Protein AF-A0A249E3C7-F1 (afdb_monomer_lite)

Sequence (39 aa):
MAANFMANIGYKNCYNIIDGFEGNLQNKGWKQNNLPWQF

Secondary structure (DSSP, 8-state):
-HHHHHHHTT-SS----TTTTT--TTS-STTTTT-----

Structure (mmCIF, N/CA/C/O 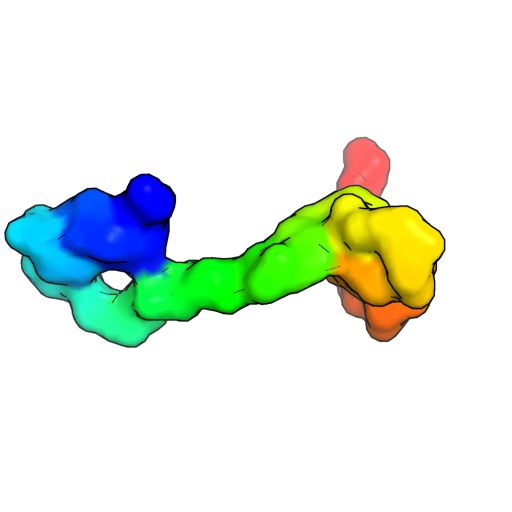backbone):
data_AF-A0A249E3C7-F1
#
_entry.id   AF-A0A249E3C7-F1
#
loop_
_atom_site.group_PDB
_atom_site.id
_atom_site.type_symbol
_atom_site.label_atom_id
_atom_site.label_alt_id
_atom_site.label_comp_id
_atom_site.label_asym_id
_atom_site.label_entity_id
_atom_site.label_seq_id
_atom_site.pdbx_PDB_ins_code
_atom_site.Cartn_x
_atom_site.Cartn_y
_atom_site.Cartn_z
_atom_site.occupancy
_atom_site.B_iso_or_equiv
_atom_site.auth_seq_id
_atom_site.auth_comp_id
_atom_site.auth_asym_id
_atom_site.auth_atom_id
_atom_site.pdbx_PDB_model_num
ATOM 1 N N . MET A 1 1 ? 6.071 1.647 11.935 1.00 73.31 1 MET A N 1
ATOM 2 C CA . MET A 1 1 ? 5.109 1.568 10.809 1.00 73.31 1 MET A CA 1
ATOM 3 C C .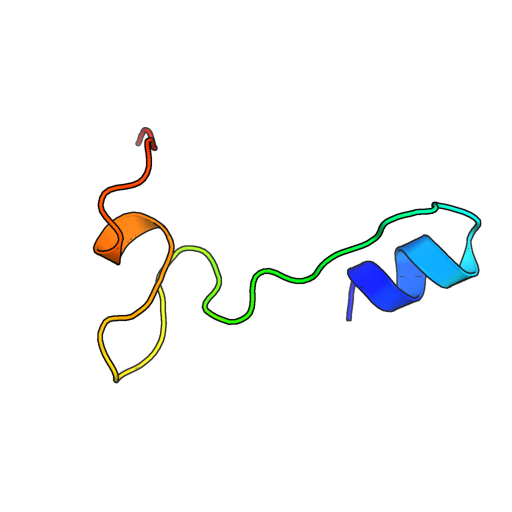 MET A 1 1 ? 4.032 2.622 10.992 1.00 73.31 1 MET A C 1
ATOM 5 O O . MET A 1 1 ? 3.455 2.678 12.073 1.00 73.31 1 MET A O 1
ATOM 9 N N . ALA A 1 2 ? 3.756 3.425 9.960 1.00 87.06 2 ALA A N 1
ATOM 10 C CA . ALA A 1 2 ? 2.750 4.490 10.016 1.00 87.06 2 ALA A CA 1
ATOM 11 C C . ALA A 1 2 ? 1.345 3.960 10.360 1.00 87.06 2 ALA A C 1
ATOM 13 O O . ALA A 1 2 ? 0.701 4.500 11.250 1.00 87.06 2 ALA A O 1
ATOM 14 N N . ALA A 1 3 ? 0.913 2.847 9.754 1.00 92.38 3 ALA A N 1
ATOM 15 C CA . ALA A 1 3 ? -0.392 2.239 10.042 1.00 92.38 3 ALA A CA 1
ATOM 16 C C . ALA A 1 3 ? -0.575 1.872 11.529 1.00 92.38 3 ALA A C 1
ATOM 18 O O . ALA A 1 3 ? -1.632 2.126 12.095 1.00 92.38 3 ALA A O 1
ATOM 19 N N . ASN A 1 4 ? 0.469 1.350 12.186 1.00 93.38 4 ASN A N 1
ATOM 20 C CA . ASN A 1 4 ? 0.425 1.019 13.615 1.00 93.38 4 ASN A CA 1
ATOM 21 C C . ASN A 1 4 ? 0.348 2.272 14.501 1.00 93.38 4 ASN A C 1
ATOM 23 O O . ASN A 1 4 ? -0.363 2.291 15.499 1.00 93.38 4 ASN A O 1
ATOM 27 N N . PHE A 1 5 ? 1.061 3.338 14.125 1.00 95.44 5 PHE A N 1
ATOM 28 C CA . PHE A 1 5 ? 0.965 4.621 14.820 1.00 95.44 5 PHE A CA 1
ATOM 29 C C . PHE A 1 5 ? -0.446 5.213 14.705 1.00 95.44 5 PHE A C 1
ATOM 31 O O . PHE A 1 5 ? -1.032 5.589 15.715 1.00 95.44 5 PHE A O 1
ATOM 38 N N . MET A 1 6 ? -1.014 5.215 13.496 1.00 94.31 6 MET A N 1
ATOM 39 C CA . MET A 1 6 ? -2.374 5.696 13.237 1.00 94.31 6 MET A CA 1
ATOM 40 C C . MET A 1 6 ? -3.427 4.887 14.006 1.00 94.31 6 MET A C 1
ATOM 42 O O . MET A 1 6 ? -4.333 5.471 14.601 1.00 94.31 6 MET A O 1
ATOM 46 N N . ALA A 1 7 ? -3.274 3.561 14.061 1.00 94.88 7 ALA A N 1
ATOM 47 C CA . ALA A 1 7 ? -4.138 2.696 14.859 1.00 94.88 7 ALA A CA 1
ATOM 48 C C . ALA A 1 7 ? -4.066 3.033 16.359 1.00 94.88 7 ALA A C 1
ATOM 50 O O . ALA A 1 7 ? -5.099 3.150 17.016 1.00 94.88 7 ALA A O 1
ATOM 51 N N . ASN A 1 8 ? -2.860 3.272 16.888 1.00 95.69 8 ASN A N 1
ATOM 52 C CA . ASN A 1 8 ? -2.659 3.630 18.296 1.00 95.69 8 ASN A CA 1
ATOM 53 C C . ASN A 1 8 ? -3.273 4.982 18.684 1.00 95.69 8 ASN A C 1
ATOM 55 O O . ASN A 1 8 ? -3.660 5.154 19.836 1.00 95.69 8 ASN A O 1
ATOM 59 N N . ILE A 1 9 ? -3.395 5.930 17.749 1.00 96.88 9 ILE A N 1
ATOM 60 C CA . ILE A 1 9 ? -4.058 7.223 17.997 1.00 96.88 9 ILE A CA 1
ATOM 61 C C . ILE A 1 9 ? -5.563 7.206 17.662 1.00 96.88 9 ILE A C 1
ATOM 63 O O . ILE A 1 9 ? -6.201 8.256 17.653 1.00 96.88 9 ILE A O 1
ATOM 67 N N . GLY A 1 10 ? -6.143 6.025 17.406 1.00 96.81 10 GLY A N 1
ATOM 68 C CA . GLY A 1 10 ? -7.593 5.820 17.329 1.00 96.81 10 GLY A CA 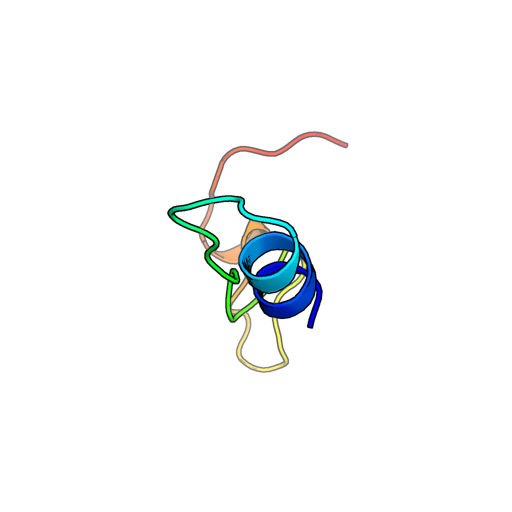1
ATOM 69 C C . GLY A 1 10 ? -8.192 5.710 15.924 1.00 96.81 10 GLY A C 1
ATOM 70 O O . GLY A 1 10 ? -9.409 5.544 15.805 1.00 96.81 10 GLY A O 1
ATOM 71 N N . TYR A 1 11 ? -7.386 5.754 14.858 1.00 95.75 11 TYR A N 1
ATOM 72 C CA . TYR A 1 11 ? -7.898 5.497 13.510 1.00 95.75 11 TYR A CA 1
ATOM 73 C C . TYR A 1 11 ? -8.189 4.007 13.320 1.00 95.75 11 TYR A C 1
ATOM 75 O O . TYR A 1 11 ? -7.422 3.135 13.725 1.00 95.75 11 TYR A O 1
ATOM 83 N N . LYS A 1 12 ? -9.318 3.709 12.678 1.00 93.94 12 LYS A N 1
ATOM 84 C CA . LYS A 1 12 ? -9.718 2.342 12.327 1.00 93.94 12 LYS A CA 1
ATOM 85 C C . LYS A 1 12 ? -9.348 2.050 10.878 1.00 93.94 12 LYS A C 1
ATOM 87 O O . LYS A 1 12 ? -9.205 2.968 10.075 1.00 93.94 12 LYS A O 1
ATOM 92 N N . ASN A 1 13 ? -9.248 0.765 10.543 1.00 93.69 13 ASN A N 1
ATOM 93 C CA . ASN A 1 13 ? -9.007 0.293 9.175 1.00 93.69 13 ASN A CA 1
ATOM 94 C C . ASN A 1 13 ? -7.688 0.821 8.573 1.00 93.69 13 ASN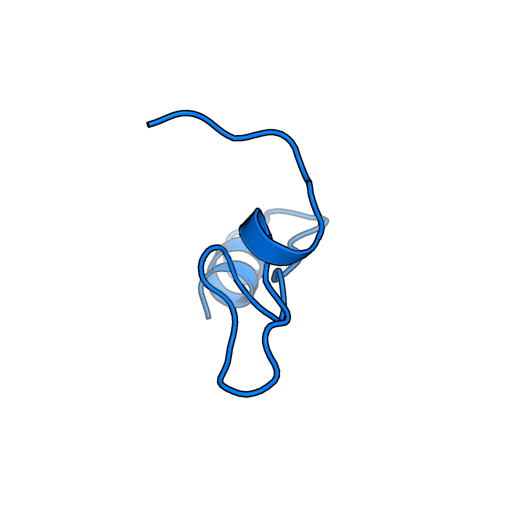 A C 1
ATOM 96 O O . ASN A 1 13 ? -7.636 1.244 7.420 1.00 93.69 13 ASN A O 1
ATOM 100 N N . CYS A 1 14 ? -6.611 0.821 9.361 1.00 94.44 14 CYS A N 1
ATOM 101 C CA . CYS A 1 14 ? -5.285 1.206 8.885 1.00 94.44 14 CYS A CA 1
ATOM 102 C C . CYS A 1 14 ? -4.607 0.020 8.190 1.00 94.44 14 CYS A C 1
ATOM 104 O O . CYS A 1 14 ? -4.231 -0.953 8.842 1.00 94.44 14 CYS A O 1
ATOM 106 N N . TYR A 1 15 ? -4.410 0.123 6.877 1.00 93.81 15 TYR A N 1
ATOM 107 C CA . TYR A 1 15 ? -3.733 -0.899 6.078 1.00 93.81 15 TYR A CA 1
ATOM 108 C C . TYR A 1 15 ? -2.380 -0.402 5.586 1.00 93.81 15 TYR A C 1
ATOM 110 O O . TYR A 1 15 ? -2.198 0.779 5.295 1.00 93.81 15 TYR A O 1
ATOM 118 N N . ASN A 1 16 ? -1.432 -1.327 5.474 1.00 92.75 16 ASN A N 1
ATOM 119 C CA . ASN A 1 16 ? -0.153 -1.073 4.833 1.00 92.75 16 ASN A CA 1
ATOM 120 C C . ASN A 1 16 ? -0.160 -1.688 3.430 1.00 92.75 16 ASN A C 1
ATOM 122 O O . ASN A 1 16 ? -0.491 -2.864 3.281 1.00 92.75 16 ASN A O 1
ATOM 126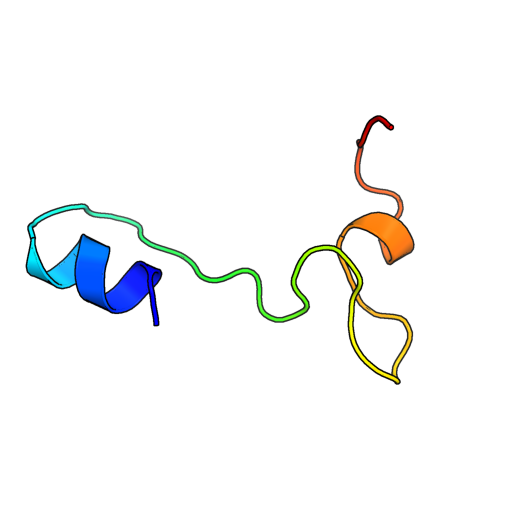 N N . ILE A 1 17 ? 0.239 -0.920 2.416 1.00 92.06 17 ILE A N 1
ATOM 127 C CA . ILE A 1 17 ? 0.460 -1.454 1.067 1.00 92.06 17 ILE A CA 1
ATOM 128 C C . ILE A 1 17 ? 1.827 -2.140 1.077 1.00 92.06 17 ILE A C 1
ATOM 130 O O . ILE A 1 17 ? 2.852 -1.468 1.152 1.00 92.06 17 ILE A O 1
ATOM 134 N N . ILE A 1 18 ? 1.828 -3.476 1.051 1.00 89.88 18 ILE A N 1
ATOM 135 C CA . ILE A 1 18 ? 3.007 -4.315 1.338 1.00 89.88 18 ILE A CA 1
ATOM 136 C C . ILE A 1 18 ? 4.173 -4.010 0.391 1.00 89.88 18 ILE A C 1
ATOM 138 O O . ILE A 1 18 ? 5.308 -3.882 0.841 1.00 89.88 18 ILE A O 1
ATOM 142 N N . ASP A 1 19 ? 3.882 -3.832 -0.894 1.00 92.44 19 ASP A N 1
ATOM 143 C CA . ASP A 1 19 ? 4.889 -3.554 -1.919 1.00 92.44 19 ASP A CA 1
ATOM 144 C C . ASP A 1 19 ? 5.134 -2.046 -2.140 1.00 92.44 19 ASP A C 1
ATOM 146 O O . ASP A 1 19 ? 6.012 -1.651 -2.902 1.00 92.44 19 ASP A O 1
ATOM 150 N N . GLY A 1 20 ? 4.378 -1.172 -1.471 1.00 93.25 20 GLY A N 1
ATOM 151 C CA . GLY A 1 20 ? 4.489 0.277 -1.640 1.00 93.25 20 GLY A CA 1
ATOM 152 C C . GLY A 1 20 ? 4.222 0.772 -3.071 1.00 93.25 20 GLY A C 1
ATOM 153 O O . GLY A 1 20 ? 3.583 0.108 -3.889 1.00 93.25 20 GLY A O 1
ATOM 154 N N . PHE A 1 21 ? 4.690 1.989 -3.366 1.00 93.88 21 PHE A N 1
ATOM 155 C CA . PHE A 1 21 ? 4.471 2.629 -4.666 1.00 93.88 21 PHE A CA 1
ATOM 156 C C . PHE A 1 21 ? 5.416 2.102 -5.754 1.00 93.88 21 PHE A C 1
ATOM 158 O O . PHE A 1 21 ? 4.972 1.728 -6.839 1.00 93.88 21 PHE A O 1
ATOM 165 N N . GLU A 1 22 ? 6.717 2.070 -5.455 1.00 92.50 22 GLU A N 1
ATOM 166 C CA . GLU A 1 22 ? 7.764 1.690 -6.413 1.00 92.50 22 GLU A CA 1
ATOM 167 C C . GLU A 1 22 ? 8.022 0.191 -6.484 1.00 92.50 22 GLU A C 1
ATOM 169 O O . GLU A 1 22 ? 8.623 -0.274 -7.451 1.00 92.50 22 GLU A O 1
ATOM 174 N N . GLY A 1 23 ? 7.548 -0.555 -5.492 1.00 89.94 23 GLY A N 1
ATOM 175 C CA . GLY A 1 23 ? 7.734 -1.986 -5.433 1.00 89.94 23 GLY A CA 1
ATOM 176 C C . GLY A 1 23 ? 9.035 -2.451 -4.796 1.00 89.94 23 GLY A C 1
ATOM 177 O O . GLY A 1 23 ? 9.800 -1.682 -4.217 1.00 89.94 23 GLY A O 1
ATOM 178 N N . ASN A 1 24 ? 9.277 -3.754 -4.916 1.00 83.62 24 ASN A N 1
ATOM 179 C CA . ASN A 1 24 ? 10.519 -4.418 -4.520 1.00 83.62 24 ASN A CA 1
ATOM 180 C C . ASN A 1 24 ? 11.231 -5.053 -5.735 1.00 83.62 24 ASN A C 1
ATOM 182 O O . ASN A 1 24 ? 10.771 -4.959 -6.874 1.00 83.62 24 ASN A O 1
ATOM 186 N N . LEU A 1 25 ? 12.344 -5.756 -5.488 1.00 85.62 25 LEU A N 1
ATOM 187 C CA . LEU A 1 25 ? 13.145 -6.446 -6.516 1.00 85.62 25 LEU A CA 1
ATOM 188 C C . LEU A 1 25 ? 12.378 -7.530 -7.304 1.00 85.62 25 LEU A C 1
ATOM 190 O O . LEU A 1 25 ? 12.895 -8.035 -8.295 1.00 85.62 25 LEU A O 1
ATOM 194 N N . GLN A 1 26 ? 11.158 -7.893 -6.895 1.00 83.62 26 GLN A N 1
ATOM 195 C CA . GLN A 1 26 ? 10.290 -8.828 -7.620 1.00 83.62 26 GLN A CA 1
ATOM 196 C C . GLN A 1 26 ? 9.372 -8.124 -8.632 1.00 83.62 26 GLN A C 1
ATOM 198 O O . GLN A 1 26 ? 8.462 -8.760 -9.160 1.00 83.62 26 GLN A O 1
ATOM 203 N N . ASN A 1 27 ? 9.583 -6.826 -8.889 1.00 80.44 27 ASN A N 1
ATOM 204 C CA . ASN A 1 27 ? 8.768 -6.011 -9.793 1.00 80.44 27 ASN A CA 1
ATOM 205 C C . ASN A 1 27 ? 7.274 -6.006 -9.408 1.00 80.44 27 ASN A C 1
ATOM 207 O O . ASN A 1 27 ? 6.391 -6.017 -10.262 1.00 80.44 27 ASN A O 1
ATOM 211 N N . LYS A 1 28 ? 6.993 -6.012 -8.103 1.00 86.94 28 LYS A N 1
ATOM 212 C CA . LYS A 1 28 ? 5.648 -5.906 -7.524 1.00 86.94 28 LYS A CA 1
ATOM 213 C C . LYS A 1 28 ? 5.587 -4.600 -6.762 1.00 86.94 28 LYS A C 1
ATOM 215 O O . LYS A 1 28 ? 6.445 -4.412 -5.912 1.00 86.94 28 LYS A O 1
ATOM 220 N N . GLY A 1 29 ? 4.629 -3.735 -7.087 1.00 93.00 29 GLY A N 1
ATOM 221 C CA . GLY A 1 29 ? 4.439 -2.384 -6.546 1.00 93.00 29 GLY A CA 1
ATOM 222 C C . GLY A 1 29 ? 3.228 -1.713 -7.196 1.00 93.00 29 GLY A C 1
ATOM 223 O O . GLY A 1 29 ? 2.660 -2.257 -8.147 1.00 93.00 29 GLY A O 1
ATOM 224 N N . TRP A 1 30 ? 2.788 -0.557 -6.696 1.00 94.94 30 TRP A N 1
ATOM 225 C CA . TRP A 1 30 ? 1.611 0.137 -7.243 1.00 94.94 30 TRP A CA 1
ATOM 226 C C . TRP A 1 30 ? 1.760 0.449 -8.739 1.00 94.94 30 TRP A C 1
ATOM 228 O O . TRP A 1 30 ? 0.864 0.132 -9.523 1.00 94.94 30 TRP A O 1
ATOM 238 N N . LYS A 1 31 ? 2.917 0.996 -9.146 1.00 93.62 31 LYS A N 1
ATOM 239 C CA . LYS A 1 31 ? 3.219 1.298 -10.558 1.00 93.62 31 LYS A CA 1
ATOM 240 C C . LYS A 1 31 ? 3.197 0.033 -11.426 1.00 93.62 31 LYS A C 1
ATOM 242 O O . LYS A 1 31 ? 2.637 0.047 -12.516 1.00 93.62 31 LYS A O 1
ATOM 247 N N . GLN A 1 32 ? 3.778 -1.060 -10.932 1.00 94.44 32 GLN A N 1
ATOM 248 C CA . GLN A 1 32 ? 3.931 -2.326 -11.656 1.00 94.44 32 GLN A CA 1
ATOM 249 C C . GLN A 1 32 ? 2.624 -3.108 -11.811 1.00 94.44 32 GLN A C 1
ATOM 251 O O . GLN A 1 32 ? 2.487 -3.886 -12.749 1.00 94.44 32 GLN A O 1
ATOM 256 N N . ASN A 1 33 ? 1.651 -2.893 -10.923 1.00 92.75 33 ASN A N 1
ATOM 257 C CA . ASN A 1 33 ? 0.327 -3.509 -11.020 1.00 92.75 33 ASN A CA 1
ATOM 258 C C . ASN A 1 33 ? -0.628 -2.746 -11.963 1.00 92.75 33 ASN A C 1
ATOM 260 O O . ASN A 1 33 ? -1.828 -3.007 -11.944 1.00 92.75 33 ASN A O 1
ATOM 264 N N . ASN A 1 34 ? -0.124 -1.807 -12.778 1.00 92.06 34 ASN A N 1
ATOM 265 C CA . ASN A 1 34 ? -0.918 -0.972 -13.693 1.00 92.06 34 ASN A CA 1
ATOM 266 C C . ASN A 1 34 ? -2.073 -0.224 -13.001 1.00 92.06 34 ASN A C 1
ATOM 268 O O . ASN A 1 34 ? -3.123 0.016 -13.599 1.00 92.06 34 ASN A O 1
ATOM 272 N N . LEU A 1 35 ? -1.890 0.144 -11.731 1.00 94.31 35 LEU A N 1
ATOM 273 C CA . LEU A 1 35 ? -2.859 0.963 -11.010 1.00 94.31 35 LEU A CA 1
ATOM 274 C C . LEU A 1 35 ? -2.749 2.426 -11.463 1.00 94.31 35 LEU A C 1
ATOM 276 O O . LEU A 1 35 ? -1.672 2.847 -11.873 1.00 94.31 35 LEU A O 1
ATOM 280 N N . PRO A 1 36 ? -3.821 3.232 -11.386 1.00 96.69 36 PRO A N 1
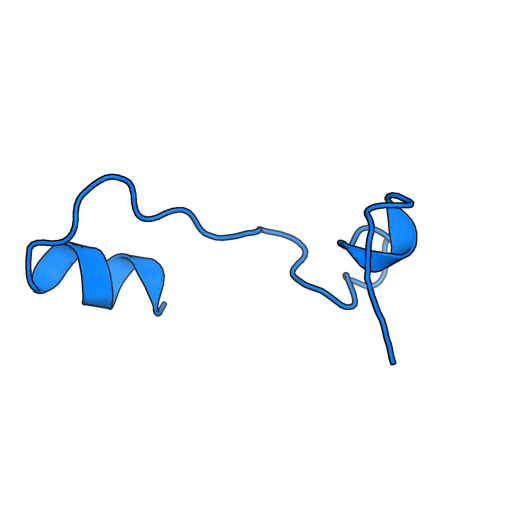ATOM 281 C CA . PRO A 1 36 ? -3.757 4.642 -11.759 1.00 96.69 36 PRO A CA 1
ATOM 282 C C . PRO A 1 36 ? -2.752 5.426 -10.901 1.00 96.69 36 PRO A C 1
ATOM 284 O O . PRO A 1 36 ? -2.741 5.301 -9.672 1.00 96.69 36 PRO A O 1
ATOM 287 N N . TRP A 1 37 ? -1.924 6.251 -11.543 1.00 93.81 37 TRP A N 1
ATOM 288 C CA . TRP A 1 37 ? -1.020 7.215 -10.905 1.00 93.81 37 TRP A CA 1
ATOM 289 C C . TRP A 1 37 ? -0.679 8.354 -11.883 1.00 93.81 37 TRP A C 1
ATOM 291 O O . TRP A 1 37 ? -0.959 8.253 -13.077 1.00 93.81 37 TRP A O 1
ATOM 301 N N . GLN A 1 38 ? -0.104 9.442 -11.370 1.00 94.06 38 GLN A N 1
ATOM 302 C CA . GLN A 1 38 ? 0.322 10.613 -12.148 1.00 94.06 38 GLN A CA 1
ATOM 303 C C . GLN A 1 38 ? 1.723 11.064 -11.714 1.00 94.06 38 GLN A C 1
ATOM 305 O O . GLN A 1 38 ? 2.130 10.758 -10.590 1.00 94.06 38 GLN A O 1
ATOM 310 N N . PHE A 1 39 ? 2.437 11.742 -12.617 1.00 81.50 39 PHE A N 1
ATOM 311 C CA . PHE A 1 39 ? 3.758 12.329 -12.369 1.00 81.50 39 PHE A CA 1
ATOM 312 C C . PHE A 1 39 ? 3.674 13.678 -11.657 1.00 81.50 39 PHE A C 1
ATOM 314 O O . PHE A 1 39 ? 2.703 14.421 -11.923 1.00 81.50 39 PHE A O 1
#

pLDDT: mean 91.54, std 5.07, range [73.31, 96.88]

Foldseek 3Di:
DVLVVCVVVPDPPRDDPPQEACGDPVQDHCVSVVHDDDD

Radius of gyration: 12.71 Å; chains: 1; bounding box: 23×21×32 Å